Protein AF-A0A1J3HF35-F1 (afdb_monomer_lite)

Sequence (94 aa):
MNHLRILARKSLRRRDFSLRSPSRSFCNLSPESNRPSYGIAFDIDGVILLGSSPVGGSPGALRRLYDDSGALKIPFCFLTNGGGLPESKRASEM

Radius of gyration: 23.52 Å; chains: 1; bounding box: 52×68×42 Å

Secondary structure (DSSP, 8-state):
------------------------------TT----S--EEE-SBTTTEETTEE-TTHHHHHHTTB-TTS-BSS-EEE--S--SS-HHHHHH--

Foldseek 3Di:
DDDDDDDDDDDDDDPPDPPPDPPPPPDPPDVPDPADPDAEEDEPDPTQDPVLHGDDCNVVVVCVCADPVRHGRHHYYYDYPDDDDPPVVVVVSD

InterPro domains:
  IPR006357 HAD-superfamily hydrolase, subfamily IIA [PF13344] (40-92)
  IPR023214 HAD superfamily [G3DSA:3.40.50.1000] (40-94)
  IPR036412 HAD-like superfamily [SSF56784] (39-87)

Organism: Noccaea caerulescens (NCBI:txid107243)

pLDDT: mean 77.05, std 22.16, range [33.34, 97.88]

Structure (mmCIF, N/CA/C/O backbone):
data_AF-A0A1J3HF35-F1
#
_entry.id   AF-A0A1J3HF35-F1
#
loop_
_atom_site.group_PDB
_atom_site.id
_atom_site.type_symbol
_atom_site.label_atom_id
_atom_site.label_alt_id
_atom_site.label_comp_id
_atom_site.label_asym_id
_atom_site.label_entity_id
_atom_site.label_seq_id
_atom_site.pdbx_PDB_ins_code
_atom_site.Cartn_x
_atom_site.Cartn_y
_atom_site.Cartn_z
_atom_site.occupancy
_atom_site.B_iso_or_equiv
_atom_site.auth_seq_id
_atom_site.auth_comp_id
_atom_site.auth_asym_id
_atom_site.auth_atom_id
_atom_site.pdbx_PDB_model_num
ATOM 1 N N . MET A 1 1 ? 35.086 -59.833 10.749 1.00 37.28 1 MET A N 1
ATOM 2 C CA . MET A 1 1 ? 35.583 -58.720 11.585 1.00 37.28 1 MET A CA 1
ATOM 3 C C . MET A 1 1 ? 35.419 -57.424 10.813 1.00 37.28 1 MET A C 1
ATOM 5 O O . MET A 1 1 ? 35.750 -57.403 9.637 1.00 37.28 1 MET A O 1
ATOM 9 N N . ASN A 1 2 ? 34.954 -56.388 11.518 1.00 33.34 2 ASN A N 1
ATOM 10 C CA . ASN A 1 2 ? 34.993 -54.954 11.181 1.00 33.34 2 ASN A CA 1
ATOM 11 C C . ASN A 1 2 ? 33.733 -54.420 10.473 1.00 33.34 2 ASN A C 1
ATOM 13 O O . ASN A 1 2 ? 33.588 -54.513 9.264 1.00 33.34 2 ASN A O 1
ATOM 17 N N . HIS A 1 3 ? 32.688 -54.097 11.236 1.00 36.50 3 HIS A N 1
ATOM 18 C CA . HIS A 1 3 ? 32.430 -52.839 11.969 1.00 36.50 3 HIS A CA 1
ATOM 19 C C . HIS A 1 3 ? 31.831 -51.721 11.106 1.00 36.50 3 HIS A C 1
ATOM 21 O O . HIS A 1 3 ? 32.524 -50.909 10.502 1.00 36.50 3 HIS A O 1
ATOM 27 N N . LEU A 1 4 ? 30.503 -51.642 11.194 1.00 41.66 4 LEU A N 1
ATOM 28 C CA . LEU A 1 4 ? 29.696 -50.445 11.003 1.00 41.66 4 LEU A CA 1
ATOM 29 C C . LEU A 1 4 ? 30.241 -49.309 11.891 1.00 41.66 4 LEU A C 1
ATOM 31 O O . LEU A 1 4 ? 30.389 -49.493 13.104 1.00 41.66 4 LEU A O 1
ATOM 35 N N . ARG A 1 5 ? 30.508 -48.131 11.317 1.00 41.44 5 ARG A N 1
ATOM 36 C CA . ARG A 1 5 ? 30.663 -46.882 12.077 1.00 41.44 5 ARG A CA 1
ATOM 37 C C . ARG A 1 5 ? 29.910 -45.746 11.395 1.00 41.44 5 ARG A C 1
ATOM 39 O O . ARG A 1 5 ? 30.327 -45.193 10.386 1.00 41.44 5 ARG A O 1
ATOM 46 N N . ILE A 1 6 ? 28.779 -45.433 12.014 1.00 42.94 6 ILE A N 1
ATOM 47 C CA . ILE A 1 6 ? 27.971 -44.230 11.847 1.00 42.94 6 ILE A CA 1
ATOM 48 C C . ILE A 1 6 ? 28.851 -43.020 12.185 1.00 42.94 6 ILE A C 1
ATOM 50 O O . ILE A 1 6 ? 29.357 -42.920 13.303 1.00 42.94 6 ILE A O 1
ATOM 54 N N . LEU A 1 7 ? 29.039 -42.097 11.241 1.00 46.34 7 LEU A N 1
ATOM 55 C CA . LEU A 1 7 ? 29.673 -40.809 11.517 1.00 46.34 7 LEU A CA 1
ATOM 56 C C . LEU A 1 7 ? 28.590 -39.783 11.853 1.00 46.34 7 LEU A C 1
ATOM 58 O O . LEU A 1 7 ? 27.824 -39.332 11.002 1.00 46.34 7 LEU A O 1
ATOM 62 N N . ALA A 1 8 ? 28.530 -39.452 13.141 1.00 42.16 8 ALA A N 1
ATOM 63 C CA . ALA A 1 8 ? 27.681 -38.421 13.707 1.00 42.16 8 ALA A CA 1
ATOM 64 C C . ALA A 1 8 ? 27.991 -37.045 13.093 1.00 42.16 8 ALA A C 1
ATOM 66 O O . ALA A 1 8 ? 29.147 -36.630 12.972 1.00 42.16 8 ALA A O 1
ATOM 67 N N . ARG A 1 9 ? 26.927 -36.320 12.737 1.00 42.12 9 ARG A N 1
ATOM 68 C CA . ARG A 1 9 ? 26.968 -34.923 12.295 1.00 42.12 9 ARG A CA 1
ATOM 69 C C . ARG A 1 9 ? 27.592 -34.072 13.404 1.00 42.12 9 ARG A C 1
ATOM 71 O O . ARG A 1 9 ? 27.032 -33.967 14.493 1.00 42.12 9 ARG A O 1
ATOM 78 N N . LYS A 1 10 ? 28.744 -33.454 13.131 1.00 35.22 10 LYS A N 1
ATOM 79 C CA . LYS A 1 10 ? 29.325 -32.429 14.005 1.00 35.22 10 LYS A CA 1
ATOM 80 C C . LYS A 1 10 ? 28.365 -31.238 14.048 1.00 35.22 10 LYS A C 1
ATOM 82 O O . LYS A 1 10 ? 28.266 -30.477 13.091 1.00 35.22 10 LYS A O 1
ATOM 87 N N . SER A 1 11 ? 27.638 -31.125 15.155 1.00 44.31 11 SER A N 1
ATOM 88 C CA . SER A 1 11 ? 26.833 -29.961 15.515 1.00 44.31 11 SER A CA 1
ATOM 89 C C . SER A 1 11 ? 27.729 -28.721 15.521 1.00 44.31 11 SER A C 1
ATOM 91 O O . SER A 1 11 ? 28.648 -28.605 16.336 1.00 44.31 11 SER A O 1
ATOM 93 N N . LEU A 1 12 ? 27.512 -27.820 14.564 1.00 51.81 12 LEU A N 1
ATOM 94 C CA . LEU A 1 12 ? 28.181 -26.527 14.531 1.00 51.81 12 LEU A CA 1
ATOM 95 C C . LEU A 1 12 ? 27.656 -25.695 15.706 1.00 51.81 12 LEU A C 1
ATOM 97 O O . LEU A 1 12 ? 26.482 -25.329 15.747 1.00 51.81 12 LEU A O 1
ATOM 101 N N . ARG A 1 13 ? 28.545 -25.415 16.668 1.00 41.19 13 ARG A N 1
ATOM 102 C CA . ARG A 1 13 ? 28.332 -24.479 17.780 1.00 41.19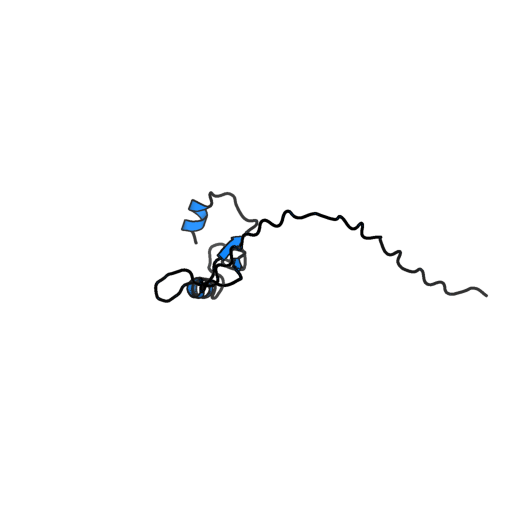 13 ARG A CA 1
ATOM 103 C C . ARG A 1 13 ? 27.746 -23.169 17.244 1.00 41.19 13 ARG A C 1
ATOM 105 O O . ARG A 1 13 ? 28.457 -22.393 16.603 1.00 41.19 13 ARG A O 1
ATOM 112 N N . ARG A 1 14 ? 26.476 -22.893 17.551 1.00 41.44 14 ARG A N 1
ATOM 113 C CA . ARG A 1 14 ? 25.922 -21.541 17.444 1.00 41.44 14 ARG A CA 1
ATOM 114 C C . ARG A 1 14 ? 26.652 -20.672 18.466 1.00 41.44 14 ARG A C 1
ATOM 116 O O . ARG A 1 14 ? 26.550 -20.906 19.666 1.00 41.44 14 ARG A O 1
ATOM 123 N N . ARG A 1 15 ? 27.453 -19.722 17.980 1.00 42.44 15 ARG A N 1
ATOM 124 C CA . ARG A 1 15 ? 27.962 -18.622 18.799 1.00 42.44 15 ARG A CA 1
ATOM 125 C C . ARG A 1 15 ? 26.765 -17.744 19.136 1.00 42.44 15 ARG A C 1
ATOM 127 O O . ARG A 1 15 ? 26.168 -17.168 18.232 1.00 42.44 15 ARG A O 1
ATOM 134 N N . ASP A 1 16 ? 26.407 -17.715 20.409 1.00 43.19 16 ASP A N 1
ATOM 135 C CA . ASP A 1 16 ? 25.341 -16.874 20.929 1.00 43.19 16 ASP A CA 1
ATOM 136 C C . ASP A 1 16 ? 25.846 -15.425 20.940 1.00 43.19 16 ASP A C 1
ATOM 138 O O . ASP A 1 16 ? 26.611 -15.010 21.813 1.00 43.19 16 ASP A O 1
ATOM 142 N N . PHE A 1 17 ? 25.539 -14.680 19.877 1.00 47.12 17 PHE A N 1
ATOM 143 C CA . PHE A 1 17 ? 25.777 -13.244 19.842 1.00 47.12 17 PHE A CA 1
ATOM 144 C C . PHE A 1 17 ? 24.665 -12.609 20.672 1.00 47.12 17 PHE A C 1
ATOM 146 O O . PHE A 1 17 ? 23.544 -12.442 20.196 1.00 47.12 17 PHE A O 1
ATOM 153 N N . SER A 1 18 ? 24.976 -12.265 21.923 1.00 53.97 18 SER A N 1
ATOM 154 C CA . SER A 1 18 ? 24.119 -11.413 22.744 1.00 53.97 18 SER A CA 1
ATOM 155 C C . SER A 1 18 ? 24.067 -10.019 22.111 1.00 53.97 18 SER A C 1
ATOM 157 O O . SER A 1 18 ? 24.818 -9.110 22.463 1.00 53.97 18 SER A O 1
ATOM 159 N N . LEU A 1 19 ? 23.199 -9.859 21.114 1.00 53.88 19 LEU A N 1
ATOM 160 C CA . LEU A 1 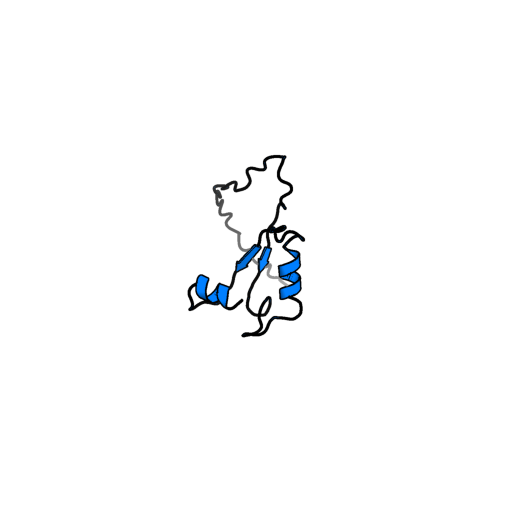19 ? 22.767 -8.559 20.640 1.00 53.88 19 LEU A CA 1
ATOM 161 C C . LEU A 1 19 ? 21.852 -8.001 21.726 1.00 53.88 19 LEU A C 1
ATOM 163 O O . LEU A 1 19 ? 20.667 -8.322 21.794 1.00 53.88 19 LEU A O 1
ATOM 167 N N . ARG A 1 20 ? 22.413 -7.161 22.599 1.00 49.22 20 ARG A N 1
ATOM 168 C CA . ARG A 1 20 ? 21.619 -6.175 23.331 1.00 49.22 20 ARG A CA 1
ATOM 169 C C . ARG A 1 20 ? 20.952 -5.289 22.285 1.00 49.22 20 ARG A C 1
ATOM 171 O O . ARG A 1 20 ? 21.525 -4.290 21.865 1.00 49.22 20 ARG A O 1
ATOM 178 N N . SER A 1 21 ? 19.762 -5.675 21.839 1.00 59.50 21 SER A N 1
ATOM 179 C CA . SER A 1 21 ? 18.885 -4.754 21.132 1.00 59.50 21 SER A CA 1
ATOM 180 C C . SER A 1 21 ? 18.558 -3.632 22.112 1.00 59.50 21 SER A C 1
ATOM 182 O O . SER A 1 21 ? 17.979 -3.918 23.165 1.00 59.50 21 SER A O 1
ATOM 184 N N . PRO A 1 22 ? 18.904 -2.363 21.827 1.00 52.69 22 PRO A N 1
ATOM 185 C CA . PRO A 1 22 ? 18.207 -1.275 22.475 1.00 52.69 22 PRO A CA 1
ATOM 186 C C . PRO A 1 22 ? 16.755 -1.424 22.032 1.00 52.69 22 PRO A C 1
ATOM 188 O O . PRO A 1 22 ? 16.422 -1.181 20.872 1.00 52.69 22 PRO A O 1
ATOM 191 N N . SER A 1 23 ? 15.910 -1.919 22.936 1.00 60.44 23 SER A N 1
ATOM 192 C CA . SER A 1 23 ? 14.469 -1.927 22.743 1.00 60.44 23 SER A CA 1
ATOM 193 C C . SER A 1 23 ? 14.049 -0.471 22.594 1.00 60.44 23 SER A C 1
ATOM 195 O O . SER A 1 23 ? 13.849 0.237 23.578 1.00 60.44 23 SER A O 1
ATOM 197 N N . ARG A 1 24 ? 13.985 0.015 21.353 1.00 54.50 24 ARG A N 1
ATOM 198 C CA . ARG A 1 24 ? 13.218 1.209 21.028 1.00 54.50 24 ARG A CA 1
ATOM 199 C C . ARG A 1 24 ? 11.772 0.782 21.218 1.00 54.50 24 ARG A C 1
ATOM 201 O O . ARG A 1 24 ? 11.169 0.215 20.313 1.00 54.50 24 ARG A O 1
ATOM 208 N N . SER A 1 25 ? 11.259 0.946 22.433 1.00 54.28 25 SER A N 1
ATOM 209 C CA . SER A 1 25 ? 9.843 0.754 22.715 1.00 54.28 25 SER A CA 1
ATOM 210 C C . SER A 1 25 ? 9.071 1.788 21.900 1.00 54.28 25 SER A C 1
ATOM 212 O O . SER A 1 25 ? 8.919 2.930 22.313 1.00 54.28 25 SER A O 1
ATOM 214 N N . PHE A 1 26 ? 8.615 1.401 20.709 1.00 59.12 26 PHE A N 1
ATOM 215 C CA . PHE A 1 26 ? 7.681 2.193 19.902 1.00 59.12 26 PHE A CA 1
ATOM 216 C C . PHE A 1 26 ? 6.248 2.126 20.446 1.00 59.12 26 PHE A C 1
ATOM 218 O O . PHE A 1 26 ? 5.333 2.714 19.880 1.00 59.12 26 PHE A O 1
ATOM 225 N N . CYS A 1 27 ? 6.036 1.409 21.546 1.00 50.97 27 CYS A N 1
ATOM 226 C CA . CYS A 1 27 ? 4.735 1.174 22.134 1.00 50.97 27 CYS A CA 1
ATOM 227 C C . CYS A 1 27 ? 4.636 1.849 23.507 1.00 50.97 27 CYS A C 1
ATOM 229 O O . CYS A 1 27 ? 4.640 1.197 24.547 1.00 50.97 27 CYS A O 1
ATOM 231 N N . ASN A 1 28 ? 4.475 3.174 23.508 1.00 51.72 28 ASN A N 1
ATOM 232 C CA . ASN A 1 28 ? 3.723 3.811 24.586 1.00 51.72 28 ASN A CA 1
ATOM 233 C C . ASN A 1 28 ? 2.260 3.379 24.418 1.00 51.72 28 ASN A C 1
ATOM 235 O O . ASN A 1 28 ? 1.470 4.069 23.777 1.00 51.72 28 ASN A O 1
ATOM 239 N N . LEU A 1 29 ? 1.924 2.191 24.925 1.00 53.97 29 LEU A N 1
ATOM 240 C CA . LEU A 1 29 ? 0.545 1.730 25.039 1.00 53.97 29 LEU A CA 1
ATOM 241 C C . LEU A 1 29 ? -0.122 2.576 26.122 1.00 53.97 29 LEU A C 1
ATOM 243 O O . LEU A 1 29 ? -0.090 2.233 27.302 1.00 53.97 29 LEU A O 1
ATOM 247 N N . SER A 1 30 ? -0.685 3.716 25.726 1.00 56.34 30 SER A N 1
ATOM 248 C CA . SER A 1 30 ? -1.747 4.314 26.520 1.00 56.34 30 SER A CA 1
ATOM 249 C C . SER A 1 30 ? -2.938 3.343 26.504 1.00 56.34 30 SER A C 1
ATOM 251 O O . SER A 1 30 ? -3.257 2.788 25.447 1.00 56.34 30 SER A O 1
ATOM 25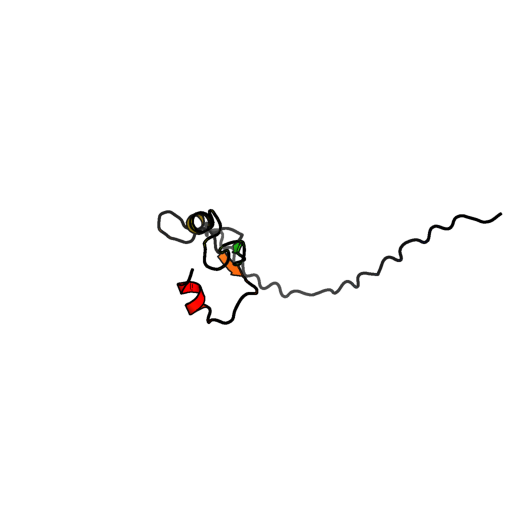3 N N . PRO A 1 31 ? -3.598 3.110 27.647 1.00 55.12 31 PRO A N 1
ATOM 254 C CA . PRO A 1 31 ? -4.710 2.163 27.744 1.00 55.12 31 PRO A CA 1
ATOM 255 C C . PRO A 1 31 ? -5.985 2.608 26.994 1.00 55.12 31 PRO A C 1
ATOM 257 O O . PRO A 1 31 ? -6.972 1.882 26.997 1.00 55.12 31 PRO A O 1
ATOM 260 N N . GLU A 1 32 ? -5.953 3.741 26.282 1.00 54.72 32 GLU A N 1
ATOM 261 C CA . GLU A 1 32 ? -7.126 4.374 25.665 1.00 54.72 32 GLU A CA 1
ATOM 262 C C . GLU A 1 32 ? -7.197 4.292 24.129 1.00 54.72 32 GLU A C 1
ATOM 264 O O . GLU A 1 32 ? -8.155 4.789 23.536 1.00 54.72 32 GLU A O 1
ATOM 269 N N . SER A 1 33 ? -6.208 3.717 23.434 1.00 59.19 33 SER A N 1
ATOM 270 C CA . SER A 1 33 ? -6.232 3.706 21.963 1.00 59.19 33 SER A CA 1
ATOM 271 C C . SER A 1 33 ? -6.760 2.374 21.431 1.00 59.19 33 SER A C 1
ATOM 273 O O . SER A 1 33 ? -6.100 1.346 21.555 1.00 59.19 33 SER A O 1
ATOM 275 N N . ASN A 1 34 ? -7.926 2.399 20.784 1.00 68.88 34 ASN A N 1
ATOM 276 C CA . ASN A 1 34 ? -8.539 1.282 20.050 1.00 68.88 34 ASN A CA 1
ATOM 277 C C . ASN A 1 34 ? -7.754 0.932 18.759 1.00 68.88 34 ASN A C 1
ATOM 279 O O . ASN A 1 34 ? -8.325 0.717 17.692 1.00 68.88 34 ASN A O 1
ATOM 283 N N . ARG A 1 35 ? -6.419 0.990 18.820 1.00 74.12 35 ARG A N 1
ATOM 284 C CA . ARG A 1 35 ? -5.506 0.772 17.697 1.00 74.12 35 ARG A CA 1
ATOM 285 C C . ARG A 1 35 ? -4.982 -0.662 17.737 1.00 74.12 35 ARG A C 1
ATOM 287 O O . ARG A 1 35 ? -4.684 -1.167 18.820 1.00 74.12 35 ARG A O 1
ATOM 294 N N . PRO A 1 36 ? -4.842 -1.326 16.581 1.00 84.94 36 PRO A N 1
ATOM 295 C CA . PRO A 1 36 ? -4.339 -2.690 16.540 1.00 84.94 36 PRO A CA 1
ATOM 296 C C . PRO A 1 36 ? -2.896 -2.758 17.052 1.00 84.94 36 PRO A C 1
ATOM 298 O O . PRO A 1 36 ? -2.078 -1.880 16.783 1.00 84.94 36 PRO A O 1
ATOM 301 N N . SER A 1 37 ? -2.567 -3.847 17.748 1.00 91.50 37 SER A N 1
ATOM 302 C CA . SER A 1 37 ? -1.213 -4.152 18.235 1.00 91.50 37 SER A CA 1
ATOM 303 C C . SER A 1 37 ? -0.261 -4.646 17.136 1.00 91.50 37 SER A C 1
ATOM 305 O O . SER A 1 37 ? 0.856 -5.072 17.425 1.00 91.50 37 SER A O 1
ATOM 307 N N . TYR A 1 38 ? -0.704 -4.609 15.878 1.00 94.38 38 TYR A N 1
ATOM 308 C CA . TYR A 1 38 ? 0.019 -5.094 14.713 1.00 94.38 38 TYR A CA 1
ATOM 309 C C . TYR A 1 38 ? -0.175 -4.158 13.517 1.00 94.38 38 TYR A C 1
ATOM 311 O O . TYR A 1 38 ? -1.123 -3.373 13.459 1.00 94.38 38 TYR A O 1
ATOM 319 N N . GLY A 1 39 ? 0.723 -4.289 12.545 1.00 96.12 39 GLY A N 1
ATOM 320 C CA . GLY A 1 39 ? 0.605 -3.686 11.224 1.00 96.12 39 GLY A CA 1
ATOM 321 C C . GLY A 1 39 ? 0.938 -4.703 10.138 1.00 96.12 39 GLY A C 1
ATOM 322 O O . GLY A 1 39 ? 1.398 -5.809 10.437 1.00 96.12 39 GLY A O 1
ATOM 323 N N . ILE A 1 40 ? 0.691 -4.336 8.884 1.00 97.75 40 ILE A N 1
ATOM 324 C CA . ILE A 1 40 ? 0.905 -5.209 7.724 1.00 97.75 40 ILE A CA 1
ATOM 325 C C . ILE A 1 40 ? 1.967 -4.597 6.810 1.00 97.75 40 ILE A C 1
ATOM 327 O O . ILE A 1 40 ? 1.907 -3.416 6.488 1.00 97.75 40 ILE A O 1
ATOM 331 N N . ALA A 1 41 ? 2.927 -5.400 6.364 1.00 97.88 41 ALA A N 1
ATOM 332 C CA . ALA A 1 41 ? 3.829 -5.026 5.281 1.00 97.88 41 ALA A CA 1
ATOM 333 C C . ALA A 1 41 ? 3.458 -5.841 4.038 1.00 97.88 41 ALA A C 1
ATOM 335 O O . ALA A 1 41 ? 3.442 -7.071 4.097 1.00 97.88 41 ALA A O 1
ATOM 336 N N . PHE A 1 42 ? 3.142 -5.166 2.936 1.00 97.12 42 PHE A N 1
ATOM 337 C CA . PHE A 1 42 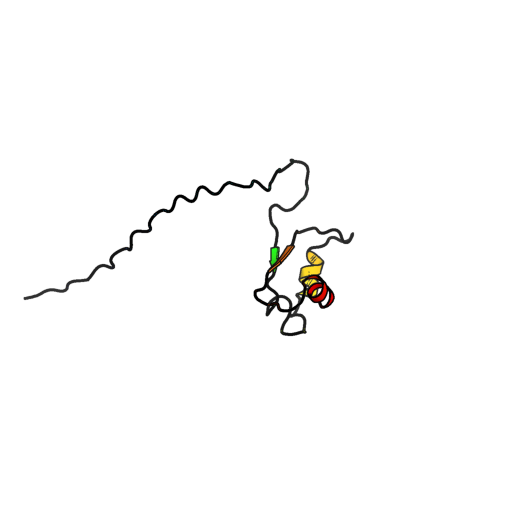? 2.837 -5.809 1.660 1.00 97.12 42 PHE A CA 1
ATOM 338 C C . PHE A 1 42 ? 4.058 -5.773 0.746 1.00 97.12 42 PHE A C 1
ATOM 340 O O . PHE A 1 42 ? 4.598 -4.696 0.495 1.00 97.12 42 PHE A O 1
ATOM 347 N N . ASP A 1 43 ? 4.445 -6.925 0.197 1.00 95.81 43 ASP A N 1
ATOM 348 C CA . ASP A 1 43 ? 5.224 -6.925 -1.044 1.00 95.81 43 ASP A CA 1
ATOM 349 C C . ASP A 1 43 ? 4.361 -6.376 -2.188 1.00 95.81 43 ASP A C 1
ATOM 351 O O . ASP A 1 43 ? 3.134 -6.338 -2.090 1.00 95.81 43 ASP A O 1
ATOM 355 N N . ILE A 1 44 ? 4.992 -5.918 -3.262 1.00 94.25 44 ILE A N 1
ATOM 356 C CA . ILE A 1 44 ? 4.308 -5.360 -4.427 1.00 94.25 44 ILE A CA 1
ATOM 357 C C . ILE A 1 44 ? 4.193 -6.417 -5.519 1.00 94.25 44 ILE A C 1
ATOM 359 O O . ILE A 1 44 ? 3.077 -6.747 -5.929 1.00 94.25 44 ILE A O 1
ATOM 363 N N . ASP A 1 45 ? 5.320 -6.963 -5.969 1.00 91.56 45 ASP A N 1
ATOM 364 C CA . ASP A 1 45 ? 5.379 -7.778 -7.178 1.00 91.56 45 ASP A CA 1
ATOM 365 C C . ASP A 1 45 ? 4.865 -9.200 -6.907 1.00 91.56 45 ASP A C 1
ATOM 367 O O . ASP A 1 45 ? 5.416 -9.957 -6.116 1.00 91.56 45 ASP A O 1
ATOM 371 N N . GLY A 1 46 ? 3.767 -9.568 -7.561 1.00 93.00 46 GLY A N 1
ATOM 372 C CA . GLY A 1 46 ? 3.058 -10.831 -7.352 1.00 93.00 46 GLY A CA 1
ATOM 373 C C . GLY A 1 46 ? 2.094 -10.834 -6.160 1.00 93.00 46 GLY A C 1
ATOM 374 O 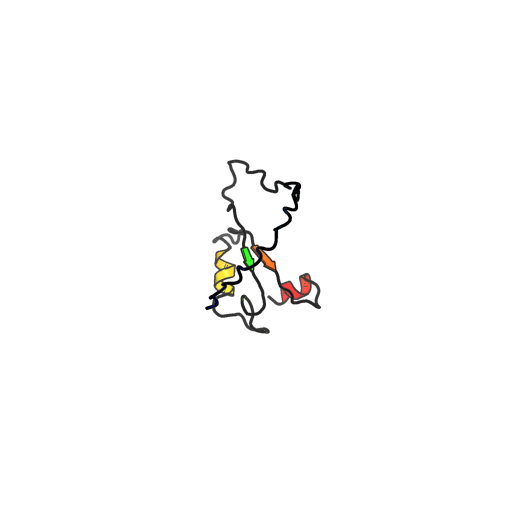O . GLY A 1 46 ? 1.361 -11.809 -5.997 1.00 93.00 46 GLY A O 1
ATOM 375 N N . VAL A 1 47 ? 2.038 -9.755 -5.367 1.00 96.44 47 VAL A N 1
ATOM 376 C CA . VAL A 1 47 ? 1.123 -9.619 -4.215 1.00 96.44 47 VAL A CA 1
ATOM 377 C C . VAL A 1 47 ? 0.069 -8.544 -4.457 1.00 96.44 47 VAL A C 1
ATOM 379 O O . VAL A 1 47 ? -1.126 -8.827 -4.380 1.00 96.44 47 VAL A O 1
ATOM 382 N N . ILE A 1 48 ? 0.490 -7.318 -4.769 1.00 95.62 48 ILE A N 1
ATOM 383 C CA . ILE A 1 48 ? -0.420 -6.213 -5.097 1.00 95.62 48 ILE A CA 1
ATOM 384 C C . ILE A 1 48 ? -0.567 -6.086 -6.609 1.00 95.62 48 ILE A C 1
ATOM 386 O O . ILE A 1 48 ? -1.696 -5.966 -7.091 1.00 95.62 48 ILE A O 1
ATOM 390 N N . LEU A 1 49 ? 0.548 -6.169 -7.342 1.00 93.75 49 LEU A N 1
ATOM 391 C CA . LEU A 1 49 ? 0.626 -5.996 -8.792 1.00 93.75 49 LEU A CA 1
ATOM 392 C C . LEU A 1 49 ? 1.351 -7.168 -9.462 1.00 93.75 49 LEU A C 1
ATOM 394 O O . LEU A 1 49 ? 2.351 -7.663 -8.956 1.00 93.75 49 LEU A O 1
ATOM 398 N N . LEU A 1 50 ? 0.881 -7.581 -10.636 1.00 93.50 50 LEU A N 1
ATOM 399 C CA . LEU A 1 50 ? 1.621 -8.412 -11.580 1.00 93.50 50 LEU A CA 1
ATOM 400 C C . LEU A 1 50 ? 1.973 -7.528 -12.780 1.00 93.50 50 LEU A C 1
ATOM 402 O O . LEU A 1 50 ? 1.128 -7.246 -13.633 1.00 93.50 50 LEU A O 1
ATOM 406 N N . GLY A 1 51 ? 3.208 -7.024 -12.808 1.00 89.06 51 GLY A N 1
ATOM 407 C CA . GLY A 1 51 ? 3.586 -5.945 -13.721 1.00 89.06 51 GLY A CA 1
ATOM 408 C C . GLY A 1 51 ? 2.825 -4.662 -13.377 1.00 89.06 51 GLY A C 1
ATOM 409 O O . GLY A 1 51 ? 3.012 -4.103 -12.302 1.00 89.06 51 GLY A O 1
ATOM 410 N N . SER A 1 52 ? 1.956 -4.205 -14.279 1.00 88.00 52 SER A N 1
ATOM 411 C CA . SER A 1 52 ? 1.091 -3.030 -14.078 1.00 88.00 52 SER A CA 1
ATOM 412 C C . SER A 1 52 ? -0.360 -3.376 -13.723 1.00 88.00 52 SER A C 1
ATOM 414 O O . SER A 1 52 ? -1.179 -2.477 -13.557 1.00 88.00 52 SER A O 1
ATOM 416 N N . SER A 1 53 ? -0.710 -4.663 -13.640 1.00 92.88 53 SER A N 1
ATOM 417 C CA . SER A 1 53 ? -2.088 -5.103 -13.391 1.00 92.88 53 SER A CA 1
ATOM 418 C C . SER A 1 53 ? -2.291 -5.502 -11.927 1.00 92.88 53 SER A C 1
ATOM 420 O O . SER A 1 53 ? -1.461 -6.243 -11.399 1.00 92.88 53 SER A O 1
ATOM 422 N N . PRO A 1 54 ? -3.390 -5.094 -11.266 1.00 94.88 54 PRO A N 1
ATOM 423 C CA . PRO A 1 54 ? -3.713 -5.564 -9.923 1.00 94.88 54 PRO A CA 1
ATOM 424 C C . PRO A 1 54 ? -3.845 -7.087 -9.847 1.00 94.88 54 PRO A C 1
ATOM 426 O O . PRO A 1 54 ? -4.464 -7.721 -10.704 1.00 94.88 54 PRO A O 1
ATOM 429 N N . VAL A 1 55 ? -3.292 -7.680 -8.791 1.00 96.38 55 VAL A N 1
ATOM 430 C CA . VAL A 1 55 ? -3.404 -9.119 -8.529 1.00 96.38 55 VAL A CA 1
ATOM 431 C C . VAL A 1 55 ? -4.731 -9.413 -7.842 1.00 96.38 55 VAL A C 1
ATOM 433 O O . VAL A 1 55 ? -4.918 -9.135 -6.657 1.00 96.38 55 VAL A O 1
ATOM 436 N N . GLY A 1 56 ? -5.656 -10.027 -8.579 1.00 94.00 56 GLY A N 1
ATOM 437 C CA . GLY A 1 56 ? -6.912 -10.544 -8.036 1.00 94.00 56 GLY A CA 1
ATOM 438 C C . GLY A 1 56 ? -7.663 -9.522 -7.171 1.00 94.00 56 GLY A C 1
ATOM 439 O O . GLY A 1 56 ? -8.054 -8.456 -7.635 1.00 94.00 56 GLY A O 1
ATOM 440 N N . GLY A 1 57 ? -7.880 -9.862 -5.897 1.00 95.44 57 GLY A N 1
ATOM 441 C CA . GLY A 1 57 ? -8.613 -9.035 -4.935 1.00 95.44 57 GLY A CA 1
ATOM 442 C C . GLY A 1 57 ? -7.782 -7.983 -4.191 1.00 95.44 57 GLY A C 1
ATOM 443 O O . GLY A 1 57 ? -8.294 -7.435 -3.210 1.00 95.44 57 GLY A O 1
ATOM 444 N N . SER A 1 58 ? -6.536 -7.708 -4.598 1.00 96.12 58 SER A N 1
ATOM 445 C CA . SER A 1 58 ? -5.625 -6.813 -3.866 1.00 96.12 58 SER A CA 1
ATOM 446 C C . SER A 1 58 ? -6.207 -5.415 -3.588 1.00 96.12 58 SER A C 1
ATOM 448 O O . SER A 1 58 ? -6.116 -4.983 -2.434 1.00 96.12 58 SER A O 1
ATOM 450 N N . PRO A 1 59 ? -6.939 -4.742 -4.506 1.00 95.06 59 PRO A N 1
ATOM 451 C CA . PRO A 1 59 ? -7.517 -3.429 -4.197 1.00 95.06 59 PRO A CA 1
ATOM 452 C C . PRO A 1 59 ? -8.612 -3.515 -3.125 1.00 95.06 59 PRO A C 1
ATOM 454 O O . PRO A 1 59 ? -8.733 -2.660 -2.249 1.00 95.06 59 PRO A O 1
ATOM 457 N N . GLY A 1 60 ? -9.406 -4.590 -3.154 1.00 96.88 60 GLY A N 1
ATOM 458 C CA . GLY A 1 60 ? -10.431 -4.847 -2.145 1.00 96.88 60 GLY A CA 1
ATOM 459 C C . GLY A 1 60 ? -9.840 -5.201 -0.779 1.00 96.88 60 GLY A C 1
ATOM 460 O O . GLY A 1 60 ? -10.431 -4.866 0.245 1.00 96.88 60 GLY A O 1
ATOM 461 N N . ALA A 1 61 ? -8.681 -5.863 -0.746 1.00 96.62 61 ALA A N 1
ATOM 462 C CA . ALA A 1 61 ? -7.957 -6.146 0.488 1.00 96.62 61 ALA A CA 1
ATOM 463 C C . ALA A 1 61 ? -7.412 -4.860 1.126 1.00 96.62 61 ALA A C 1
ATOM 465 O O . ALA A 1 61 ? -7.654 -4.642 2.310 1.00 96.62 61 ALA A O 1
ATOM 466 N N . LEU A 1 62 ? -6.779 -3.980 0.340 1.00 96.44 62 LEU A N 1
ATOM 467 C CA . LEU A 1 62 ? -6.304 -2.676 0.819 1.00 96.44 62 LEU A CA 1
ATOM 468 C C . LEU A 1 62 ? -7.457 -1.812 1.342 1.00 96.44 62 LEU A C 1
ATOM 470 O O . LEU A 1 62 ? -7.357 -1.256 2.432 1.00 96.44 62 LEU A O 1
ATOM 474 N N . ARG A 1 63 ? -8.601 -1.777 0.642 1.00 96.81 63 ARG A N 1
ATOM 475 C CA . ARG A 1 63 ? -9.786 -1.025 1.096 1.00 96.81 63 ARG A CA 1
ATOM 476 C C . ARG A 1 63 ? -10.304 -1.484 2.462 1.00 96.81 63 ARG A C 1
ATOM 478 O O . ARG A 1 63 ? -10.768 -0.661 3.236 1.00 96.81 63 ARG A O 1
ATOM 485 N N . ARG A 1 64 ? -10.195 -2.775 2.795 1.00 97.06 64 ARG A N 1
ATOM 486 C CA . ARG A 1 64 ? -10.625 -3.320 4.101 1.00 97.06 64 ARG A CA 1
ATOM 487 C C . ARG A 1 64 ? -9.735 -2.905 5.276 1.00 97.06 64 ARG A C 1
ATOM 489 O O . ARG A 1 64 ? -10.095 -3.169 6.425 1.00 97.06 64 ARG A O 1
ATOM 496 N N . LEU A 1 65 ? -8.579 -2.299 5.004 1.00 96.75 65 LEU A N 1
ATOM 497 C CA . LEU A 1 65 ? -7.715 -1.715 6.031 1.00 96.75 65 LEU A CA 1
ATOM 498 C C . LEU A 1 65 ? -8.208 -0.339 6.484 1.00 96.75 65 LEU A C 1
ATOM 500 O O . LEU A 1 65 ? -7.699 0.179 7.476 1.00 96.75 65 LEU A O 1
ATOM 504 N N . TYR A 1 66 ? -9.204 0.216 5.797 1.00 96.69 66 TYR A N 1
ATOM 505 C CA . TYR A 1 66 ? -9.898 1.440 6.159 1.00 96.69 66 TYR A CA 1
ATOM 506 C C . TYR A 1 66 ? -11.282 1.112 6.724 1.00 96.69 66 TYR A C 1
ATOM 508 O O . TYR A 1 66 ? -11.861 0.066 6.415 1.00 96.69 66 TYR A O 1
ATOM 516 N N . ASP A 1 67 ? -11.788 1.986 7.584 1.00 95.00 67 ASP A N 1
ATOM 517 C CA . ASP A 1 67 ? -13.188 1.966 7.997 1.00 95.00 67 ASP A CA 1
ATOM 518 C C . ASP A 1 67 ? -14.079 2.756 7.023 1.00 95.00 67 ASP A C 1
ATOM 520 O O . ASP A 1 67 ? -13.608 3.340 6.044 1.00 95.00 67 ASP A O 1
ATOM 524 N N . ASP A 1 68 ? -15.382 2.778 7.299 1.00 95.19 68 ASP A N 1
ATOM 525 C CA . ASP A 1 68 ? -16.373 3.446 6.449 1.00 95.19 68 ASP A CA 1
ATOM 526 C C . ASP A 1 68 ? -16.206 4.978 6.412 1.00 95.19 68 ASP A C 1
ATOM 528 O O . ASP A 1 68 ? -16.715 5.629 5.501 1.00 95.19 68 ASP A O 1
ATOM 532 N N . SER A 1 69 ? -15.471 5.565 7.367 1.00 95.38 69 SER A N 1
ATOM 533 C CA . SER A 1 69 ? -15.119 6.992 7.366 1.00 95.38 69 SER A CA 1
ATOM 534 C C . SER A 1 69 ? -13.885 7.303 6.512 1.00 95.38 69 SER A C 1
ATOM 536 O O . SER A 1 69 ? -13.545 8.469 6.312 1.00 95.38 69 SER A O 1
ATOM 538 N N . GLY A 1 70 ? -13.208 6.270 6.001 1.00 94.38 70 GLY A N 1
ATOM 539 C CA . GLY A 1 70 ? -11.934 6.391 5.297 1.00 94.38 70 GLY A CA 1
ATOM 540 C C . GLY A 1 70 ? -10.738 6.546 6.236 1.00 94.38 70 GLY A C 1
ATOM 541 O O . GLY A 1 70 ? -9.628 6.805 5.767 1.00 94.38 70 GLY A O 1
ATOM 542 N N . ALA A 1 71 ? -10.924 6.379 7.548 1.00 93.88 71 ALA A N 1
ATOM 543 C CA . ALA A 1 71 ? -9.820 6.368 8.492 1.00 93.88 71 ALA A CA 1
ATOM 544 C C . ALA A 1 71 ? -9.115 5.009 8.461 1.00 93.88 71 ALA A C 1
ATOM 546 O O . ALA A 1 71 ? -9.724 3.951 8.279 1.00 93.88 71 ALA A O 1
ATOM 547 N N . LEU A 1 72 ? -7.792 5.037 8.620 1.00 93.56 72 LEU A N 1
ATOM 548 C CA . LEU A 1 72 ? -6.995 3.821 8.593 1.00 93.56 72 LEU A CA 1
ATOM 549 C C . LEU A 1 72 ? -7.222 3.014 9.877 1.00 93.56 72 LEU A C 1
ATOM 551 O O . LEU A 1 72 ? -6.831 3.437 10.966 1.00 93.56 72 LEU A O 1
ATOM 555 N N . LYS A 1 73 ? -7.811 1.826 9.732 1.00 94.69 73 LYS A N 1
ATOM 556 C CA . LYS A 1 73 ? -8.075 0.883 10.824 1.00 94.69 73 LYS A CA 1
ATOM 557 C C . LYS A 1 73 ? -6.838 0.062 11.173 1.00 94.69 73 LYS A C 1
ATOM 559 O O . LYS A 1 73 ? -6.588 -0.195 12.347 1.00 94.69 73 LYS A O 1
ATOM 564 N N . ILE A 1 74 ? -6.078 -0.372 10.165 1.00 95.50 74 ILE A N 1
ATOM 565 C CA . ILE A 1 74 ? -4.869 -1.186 10.347 1.00 95.50 74 ILE A CA 1
ATOM 566 C C . ILE A 1 74 ? -3.684 -0.493 9.670 1.00 95.50 74 ILE A C 1
ATOM 568 O O . ILE A 1 74 ? -3.704 -0.345 8.449 1.00 95.50 74 ILE A O 1
ATOM 572 N N . PRO A 1 75 ? -2.640 -0.090 10.422 1.00 95.69 75 PRO A N 1
ATOM 573 C CA . PRO A 1 75 ? -1.426 0.470 9.845 1.00 95.69 75 PRO A CA 1
ATOM 574 C C . PRO A 1 75 ? -0.779 -0.501 8.861 1.00 95.69 75 PRO A C 1
ATOM 576 O O . PRO A 1 75 ? -0.606 -1.684 9.170 1.00 95.69 75 PRO A O 1
ATOM 579 N N . PHE A 1 76 ? -0.376 0.001 7.697 1.00 96.69 76 PHE A N 1
ATOM 580 C CA . PHE A 1 76 ? 0.368 -0.798 6.736 1.00 96.69 76 PHE A CA 1
ATOM 581 C C . PHE A 1 76 ? 1.431 0.013 6.001 1.00 96.69 76 PHE A C 1
ATOM 583 O O . PHE A 1 76 ? 1.390 1.243 5.968 1.00 96.69 76 PHE A O 1
ATOM 590 N N . CYS A 1 77 ? 2.384 -0.698 5.410 1.00 96.38 77 CYS A N 1
ATOM 591 C CA . CYS A 1 77 ? 3.363 -0.152 4.483 1.00 96.38 77 CYS A CA 1
ATOM 592 C C . CYS A 1 77 ? 3.569 -1.099 3.296 1.00 96.38 77 CYS A C 1
ATOM 594 O O . CYS A 1 77 ? 3.228 -2.283 3.356 1.00 96.38 77 CYS A O 1
ATOM 596 N N . PHE A 1 78 ? 4.150 -0.571 2.223 1.00 95.31 78 PHE A N 1
ATOM 597 C CA . PHE A 1 78 ? 4.669 -1.378 1.126 1.00 95.31 78 PHE A CA 1
ATOM 598 C C . PHE A 1 78 ? 6.168 -1.601 1.332 1.00 95.31 78 PHE A C 1
ATOM 600 O O . PHE A 1 78 ? 6.899 -0.664 1.654 1.00 95.31 78 PHE A O 1
ATOM 607 N N . LEU A 1 79 ? 6.616 -2.840 1.154 1.00 95.38 79 LEU A N 1
ATOM 608 C CA . LEU A 1 79 ? 8.009 -3.251 1.260 1.00 95.38 79 LEU A CA 1
ATOM 609 C C . LEU A 1 79 ? 8.347 -4.117 0.051 1.00 95.38 79 LEU A C 1
ATOM 611 O O . LEU A 1 79 ? 7.959 -5.277 -0.003 1.00 95.38 79 LEU A O 1
ATOM 615 N N . THR A 1 80 ? 9.089 -3.559 -0.898 1.00 94.00 80 THR A N 1
ATOM 616 C CA . THR A 1 80 ? 9.508 -4.265 -2.111 1.00 94.00 80 THR A CA 1
ATOM 617 C C . THR A 1 80 ? 11.010 -4.123 -2.322 1.00 94.00 80 THR A C 1
ATOM 619 O O . THR A 1 80 ? 11.620 -3.150 -1.877 1.00 94.00 80 THR A O 1
ATOM 622 N N . ASN A 1 81 ? 11.599 -5.089 -3.023 1.00 93.81 81 ASN A N 1
ATOM 623 C CA . ASN A 1 81 ? 12.964 -4.976 -3.539 1.00 93.81 81 ASN A CA 1
ATOM 624 C C . ASN A 1 81 ? 13.022 -4.187 -4.861 1.00 93.81 81 ASN A C 1
ATOM 626 O O . ASN A 1 81 ? 14.110 -3.809 -5.296 1.00 93.81 81 ASN A O 1
ATOM 630 N N . GLY A 1 82 ? 11.875 -3.970 -5.519 1.00 86.31 82 GLY A N 1
ATOM 631 C CA . GLY A 1 82 ? 11.770 -3.154 -6.726 1.00 86.31 82 GLY A CA 1
ATOM 632 C C . GLY A 1 82 ? 12.063 -1.673 -6.459 1.00 86.31 82 GLY A C 1
ATOM 633 O O . GLY A 1 82 ? 11.954 -1.188 -5.336 1.00 86.31 82 GLY A O 1
ATOM 634 N N . GLY A 1 83 ? 12.441 -0.926 -7.497 1.00 88.25 83 GLY A N 1
ATOM 635 C CA . GLY A 1 83 ? 12.816 0.482 -7.358 1.00 88.25 83 GLY A CA 1
ATOM 636 C C . GLY A 1 83 ? 13.123 1.157 -8.693 1.00 88.25 83 GLY A C 1
ATOM 637 O O . GLY A 1 83 ? 12.699 0.691 -9.748 1.00 88.25 83 GLY A O 1
ATOM 638 N N . GLY A 1 84 ? 13.864 2.267 -8.644 1.00 92.06 84 GLY A N 1
ATOM 639 C CA . GLY A 1 84 ? 14.259 3.043 -9.830 1.00 92.06 84 GLY A CA 1
ATOM 640 C C . GLY A 1 84 ? 13.391 4.273 -10.115 1.00 92.06 84 GLY A C 1
ATOM 641 O O . GLY A 1 84 ? 13.701 5.037 -11.025 1.00 92.06 84 GLY A O 1
ATOM 642 N N . LEU A 1 85 ? 12.347 4.505 -9.316 1.00 90.50 85 LEU A N 1
ATOM 643 C CA . LEU A 1 85 ? 11.546 5.729 -9.307 1.00 90.50 85 LEU A CA 1
ATOM 644 C C . LEU A 1 85 ? 11.452 6.273 -7.875 1.00 90.50 85 LEU A C 1
ATOM 646 O O . LEU A 1 85 ? 11.467 5.472 -6.940 1.00 90.50 85 LEU A O 1
ATOM 650 N N . PRO A 1 86 ? 11.307 7.599 -7.692 1.00 93.62 86 PRO A N 1
ATOM 651 C CA . PRO A 1 86 ? 10.970 8.166 -6.393 1.00 93.62 86 PRO A CA 1
ATOM 652 C C . PRO A 1 86 ? 9.673 7.567 -5.852 1.00 93.62 86 PRO A C 1
ATOM 654 O O . PRO A 1 86 ? 8.723 7.335 -6.608 1.00 93.62 86 PRO A O 1
ATOM 657 N N . GLU A 1 87 ? 9.601 7.386 -4.540 1.00 91.44 87 GLU A N 1
ATOM 658 C CA . GLU A 1 87 ? 8.471 6.757 -3.860 1.00 91.44 87 GLU A CA 1
ATOM 659 C C . GLU A 1 87 ? 7.166 7.513 -4.119 1.00 91.44 87 GLU A C 1
ATOM 661 O O . GLU A 1 87 ? 6.134 6.891 -4.338 1.00 91.44 87 GLU A O 1
ATOM 666 N N . SER A 1 88 ? 7.207 8.847 -4.181 1.00 93.00 88 SER A N 1
ATOM 667 C CA . SER A 1 88 ? 6.038 9.681 -4.496 1.00 93.00 88 SER A CA 1
ATOM 668 C C . SER A 1 88 ? 5.474 9.408 -5.890 1.00 93.00 88 SER A C 1
ATOM 670 O O . SER A 1 88 ? 4.257 9.344 -6.078 1.00 93.00 88 SER A O 1
ATOM 672 N N . LYS A 1 89 ? 6.361 9.211 -6.870 1.00 92.12 89 LYS A N 1
ATOM 673 C CA . LYS A 1 89 ? 5.971 8.861 -8.233 1.00 92.12 89 LYS A CA 1
ATOM 674 C C . LYS A 1 89 ? 5.396 7.450 -8.269 1.00 92.12 89 LYS A C 1
ATOM 676 O O . LYS A 1 89 ? 4.321 7.258 -8.821 1.00 92.12 89 LYS A O 1
ATOM 681 N N . ARG A 1 90 ? 6.058 6.494 -7.611 1.00 89.56 90 ARG A N 1
ATOM 682 C CA . ARG A 1 90 ? 5.584 5.108 -7.535 1.00 89.56 90 ARG A CA 1
ATOM 683 C C . ARG A 1 90 ? 4.225 4.994 -6.839 1.00 89.56 90 ARG A C 1
ATOM 685 O O . ARG A 1 90 ? 3.374 4.256 -7.312 1.00 89.56 90 ARG A O 1
ATOM 692 N N . ALA A 1 91 ? 4.003 5.753 -5.768 1.00 88.69 91 ALA A N 1
ATOM 693 C CA . ALA A 1 91 ? 2.743 5.774 -5.027 1.00 88.69 91 ALA A CA 1
ATOM 694 C C . ALA A 1 91 ? 1.574 6.360 -5.831 1.00 88.69 91 ALA A C 1
ATOM 696 O O . ALA A 1 91 ? 0.433 6.030 -5.550 1.00 88.69 91 ALA A O 1
ATOM 697 N N . SER A 1 92 ? 1.847 7.217 -6.820 1.00 87.81 92 SER A N 1
ATOM 698 C CA . SER A 1 92 ? 0.807 7.786 -7.692 1.00 87.81 92 SER A CA 1
ATOM 699 C C . SER A 1 92 ? 0.394 6.836 -8.825 1.00 87.81 92 SER A C 1
ATOM 701 O O . SER A 1 92 ? -0.616 7.067 -9.482 1.00 87.81 92 SER A O 1
ATOM 703 N N . GLU A 1 93 ? 1.198 5.802 -9.090 1.00 82.56 93 GLU A N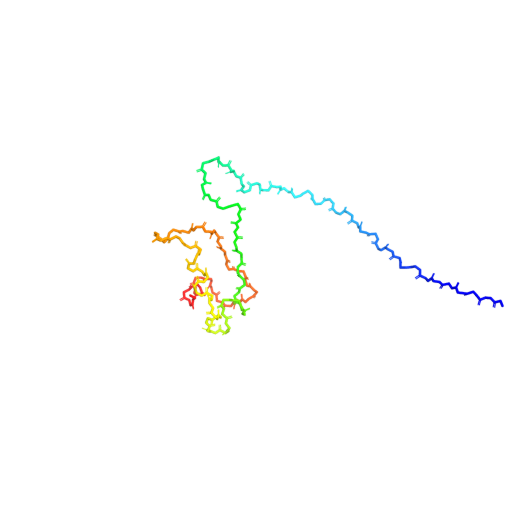 1
ATOM 704 C CA . GLU A 1 93 ? 0.937 4.761 -10.095 1.00 82.56 93 GLU A CA 1
ATOM 705 C C . GLU A 1 93 ? 0.168 3.558 -9.511 1.00 82.56 93 GLU A C 1
ATOM 707 O O . GLU A 1 93 ? -0.184 2.643 -10.258 1.00 82.56 93 GLU A O 1
ATOM 712 N N . MET A 1 94 ? -0.059 3.545 -8.193 1.00 75.69 94 MET A N 1
ATOM 713 C CA . MET A 1 94 ? -0.740 2.490 -7.429 1.00 75.69 94 MET A CA 1
ATOM 714 C C . MET A 1 94 ? -2.123 2.938 -6.971 1.00 75.69 94 MET A C 1
ATOM 716 O O . MET A 1 94 ? -3.013 2.059 -6.921 1.00 75.69 94 MET A O 1
#